Protein AF-A0A2K3KEL3-F1 (afdb_monomer_lite)

pLDDT: mean 74.75, std 19.37, range [37.16, 97.62]

Sequence (172 aa):
MDMAEQELPFRPVSPKSRKKKDKQKEKSAGQPYNTRFGNPYTRIALKNFCFSHKQDINFSSLKHAAHRFKEWNLMAFGNVDHNVNFAIAEVTNIQTLIDENGITDDLQRRDFEAQLLLSKALVQQDSFWREKARVKKFSFGDCNTAYFHRRAQIRSATKSIALLRHEGGVIT

Organism: Trifolium pratense (NCBI:txid57577)

Radius of gyration: 32.04 Å; chains: 1; bounding box: 101×36×77 Å

Structure (mmCIF, N/CA/C/O backbone):
data_AF-A0A2K3KEL3-F1
#
_entry.id   AF-A0A2K3KEL3-F1
#
loop_
_atom_site.group_PDB
_atom_site.id
_atom_site.type_symbol
_atom_site.label_atom_id
_atom_site.label_alt_id
_atom_site.label_comp_id
_atom_site.label_asym_id
_atom_site.label_entity_id
_atom_site.label_seq_id
_atom_site.pdbx_PDB_ins_code
_atom_site.Cartn_x
_atom_site.Cartn_y
_atom_site.Cartn_z
_atom_site.occupancy
_atom_site.B_iso_or_equiv
_atom_site.auth_seq_id
_atom_site.auth_comp_id
_atom_site.auth_asym_id
_atom_site.auth_atom_id
_atom_site.pdbx_PDB_model_num
ATOM 1 N N . MET A 1 1 ? -50.680 -0.460 -51.891 1.00 42.31 1 MET A N 1
ATOM 2 C CA . MET A 1 1 ? -49.602 -1.023 -52.728 1.00 42.31 1 MET A CA 1
ATOM 3 C C . MET A 1 1 ? -48.342 -0.268 -52.353 1.00 42.31 1 MET A C 1
ATOM 5 O O . MET A 1 1 ? -48.101 0.792 -52.907 1.00 42.31 1 MET A O 1
ATOM 9 N N . ASP A 1 2 ? -47.637 -0.752 -51.331 1.00 40.22 2 ASP A N 1
ATOM 10 C CA . ASP A 1 2 ? -46.375 -0.172 -50.862 1.00 40.22 2 ASP A CA 1
ATOM 11 C C . ASP A 1 2 ? -45.219 -0.842 -51.607 1.00 40.22 2 ASP A C 1
ATOM 13 O O . ASP A 1 2 ? -45.055 -2.060 -51.537 1.00 40.22 2 ASP A O 1
ATOM 17 N N . MET A 1 3 ? -44.441 -0.049 -52.339 1.00 46.09 3 MET A N 1
ATOM 18 C CA . MET A 1 3 ? -43.206 -0.484 -52.987 1.00 46.09 3 MET A CA 1
ATOM 19 C C . MET A 1 3 ? -42.050 -0.178 -52.032 1.00 46.09 3 MET A C 1
ATOM 21 O O . MET A 1 3 ? -41.531 0.933 -52.015 1.00 46.09 3 MET A O 1
ATOM 25 N N . ALA A 1 4 ? -41.678 -1.149 -51.198 1.00 49.75 4 ALA A N 1
ATOM 26 C CA . ALA A 1 4 ? -40.514 -1.035 -50.328 1.00 49.75 4 ALA A CA 1
ATOM 27 C C . ALA A 1 4 ? -39.222 -1.171 -51.154 1.00 49.75 4 ALA A C 1
ATOM 29 O O . ALA A 1 4 ? -38.855 -2.270 -51.573 1.00 49.75 4 ALA A O 1
ATOM 30 N N . GLU A 1 5 ? -38.525 -0.055 -51.372 1.00 51.59 5 GLU A N 1
ATOM 31 C CA . GLU A 1 5 ? -37.118 -0.045 -51.774 1.00 51.59 5 GLU A CA 1
ATOM 32 C C . GLU A 1 5 ? -36.281 -0.718 -50.675 1.00 51.59 5 GLU A C 1
ATOM 34 O O . GLU A 1 5 ? -36.126 -0.204 -49.567 1.00 51.59 5 GLU A O 1
ATOM 39 N N . GLN A 1 6 ? -35.754 -1.907 -50.966 1.00 51.81 6 GLN A N 1
ATOM 40 C CA . GLN A 1 6 ? -34.741 -2.548 -50.133 1.00 51.81 6 GLN A CA 1
ATOM 41 C C . GLN A 1 6 ? -33.361 -2.013 -50.529 1.00 51.81 6 GLN A C 1
ATOM 43 O O . GLN A 1 6 ? -32.731 -2.508 -51.463 1.00 51.81 6 GLN A O 1
ATOM 48 N N . GLU A 1 7 ? -32.880 -1.014 -49.793 1.00 48.19 7 GLU A N 1
ATOM 49 C CA . GLU A 1 7 ? -31.473 -0.606 -49.789 1.00 48.19 7 GLU A CA 1
ATOM 50 C C . GLU A 1 7 ? -30.594 -1.785 -49.326 1.00 48.19 7 GLU A C 1
ATOM 52 O O . GLU A 1 7 ? -30.687 -2.256 -48.187 1.00 48.19 7 GLU A O 1
ATOM 57 N N . LEU A 1 8 ? -29.731 -2.296 -50.211 1.00 62.66 8 LEU A N 1
ATOM 58 C CA . LEU A 1 8 ? -28.744 -3.314 -49.847 1.00 62.66 8 LEU A CA 1
ATOM 59 C C . LEU A 1 8 ? -27.642 -2.683 -48.977 1.00 62.66 8 LEU A C 1
ATOM 61 O O . LEU A 1 8 ? -27.095 -1.640 -49.338 1.00 62.66 8 LEU A O 1
ATOM 65 N N . PRO A 1 9 ? -27.237 -3.319 -47.861 1.00 56.88 9 PRO A N 1
ATOM 66 C CA . PRO A 1 9 ? -26.296 -2.711 -46.932 1.00 56.88 9 PRO A CA 1
ATOM 67 C C . PRO A 1 9 ? -24.916 -2.500 -47.563 1.00 56.88 9 PRO A C 1
ATOM 69 O O . PRO A 1 9 ? -24.337 -3.390 -48.199 1.00 56.88 9 PRO A O 1
ATOM 72 N N . PHE A 1 10 ? -24.364 -1.313 -47.315 1.00 48.84 10 PHE A N 1
ATOM 73 C CA . PHE A 1 10 ? -23.053 -0.878 -47.780 1.00 48.84 10 PHE A CA 1
ATOM 74 C C . PHE A 1 10 ? -21.958 -1.869 -47.358 1.00 48.84 10 PHE A C 1
ATOM 76 O O . PHE A 1 10 ? -21.716 -2.092 -46.169 1.00 48.84 10 PHE A O 1
ATOM 83 N N . ARG A 1 11 ? -21.237 -2.446 -48.329 1.00 56.38 11 ARG A N 1
ATOM 84 C CA . ARG A 1 11 ? -20.018 -3.216 -48.044 1.00 56.38 11 ARG A CA 1
ATOM 85 C C . ARG A 1 11 ? -18.811 -2.279 -48.080 1.00 56.38 11 ARG A C 1
ATOM 87 O O . ARG A 1 11 ? -18.502 -1.745 -49.145 1.00 56.38 11 ARG A O 1
ATOM 94 N N . PRO A 1 12 ? -18.071 -2.103 -46.972 1.00 51.47 12 PRO A N 1
ATOM 95 C CA . PRO A 1 12 ? -16.872 -1.281 -46.995 1.00 51.47 12 PRO A CA 1
ATOM 96 C C . PRO A 1 12 ? -15.792 -1.955 -47.852 1.00 51.47 12 PRO A C 1
ATOM 98 O O . PRO A 1 12 ? -15.296 -3.044 -47.543 1.00 51.47 12 PRO A O 1
ATOM 101 N N . VAL A 1 13 ? -15.398 -1.297 -48.944 1.00 56.06 13 VAL A N 1
ATOM 102 C CA . VAL A 1 13 ? -14.286 -1.741 -49.790 1.00 56.06 13 VAL A CA 1
ATOM 103 C C . VAL A 1 13 ? -12.973 -1.424 -49.077 1.00 56.06 13 VAL A C 1
ATOM 105 O O . VAL A 1 13 ? -12.456 -0.311 -49.105 1.00 56.06 13 VAL A O 1
ATOM 108 N N . SER A 1 14 ? -12.424 -2.434 -48.404 1.00 56.69 14 SER A N 1
ATOM 109 C CA . SER A 1 14 ? -11.097 -2.365 -47.789 1.00 56.69 14 SER A CA 1
ATOM 110 C C . SER A 1 14 ? -9.986 -2.439 -48.858 1.00 56.69 14 SER A C 1
ATOM 112 O O . SER A 1 14 ? -9.984 -3.388 -49.657 1.00 56.69 14 SER A O 1
ATOM 114 N N . PRO A 1 15 ? -9.012 -1.501 -48.873 1.00 53.16 15 PRO A N 1
ATOM 115 C CA . PRO A 1 15 ? -7.879 -1.519 -49.798 1.00 53.16 15 PRO A CA 1
ATOM 116 C C . PRO A 1 15 ? -7.054 -2.810 -49.683 1.00 53.16 15 PRO A C 1
ATOM 118 O O . PRO A 1 15 ? -6.868 -3.353 -48.591 1.00 53.16 15 PRO A O 1
ATOM 121 N N . LYS A 1 16 ? -6.481 -3.287 -50.799 1.00 48.47 16 LYS A N 1
ATOM 122 C CA . LYS A 1 16 ? -5.679 -4.533 -50.863 1.00 48.47 16 LYS A CA 1
ATOM 123 C C . LYS A 1 16 ? -4.538 -4.594 -49.823 1.00 48.47 16 LYS A C 1
ATOM 125 O O . LYS A 1 16 ? -4.159 -5.683 -49.395 1.00 48.47 16 LYS A O 1
ATOM 130 N N . SER A 1 17 ? -4.027 -3.444 -49.374 1.00 46.69 17 SER A N 1
ATOM 131 C CA . SER A 1 17 ? -3.009 -3.324 -48.320 1.00 46.69 17 SER A CA 1
ATOM 132 C C . SER A 1 17 ? -3.517 -3.697 -46.917 1.00 46.69 17 SER A C 1
ATOM 134 O O . SER A 1 17 ? -2.764 -4.298 -46.149 1.00 46.69 17 SER A O 1
ATOM 136 N N . ARG A 1 18 ? -4.791 -3.426 -46.588 1.00 53.12 18 ARG A N 1
ATOM 137 C CA . ARG A 1 18 ? -5.417 -3.834 -45.315 1.00 53.12 18 ARG A CA 1
ATOM 138 C C . ARG A 1 18 ? -5.640 -5.346 -45.266 1.00 53.12 18 ARG A C 1
ATOM 140 O O . ARG A 1 18 ? -5.194 -5.985 -44.319 1.00 53.12 18 ARG A O 1
ATOM 147 N N . LYS A 1 19 ? -6.142 -5.946 -46.355 1.00 51.47 19 LYS A N 1
ATOM 148 C CA . LYS A 1 19 ? -6.359 -7.408 -46.454 1.00 51.47 19 LYS A CA 1
ATOM 149 C C . LYS A 1 19 ? -5.086 -8.236 -46.225 1.00 51.47 19 LYS A C 1
ATOM 151 O O . LYS A 1 19 ? -5.160 -9.343 -45.699 1.00 51.47 19 LYS A O 1
ATOM 156 N N . LYS A 1 20 ? -3.909 -7.715 -46.602 1.00 52.09 20 LYS A N 1
ATOM 157 C CA . LYS A 1 20 ? -2.612 -8.381 -46.369 1.00 52.09 20 LYS A CA 1
ATOM 158 C C . LYS A 1 20 ? -2.192 -8.323 -44.894 1.00 52.09 20 LYS A C 1
ATOM 160 O O . LYS A 1 20 ? -1.645 -9.296 -44.383 1.00 52.09 20 LYS A O 1
ATOM 165 N N . LYS A 1 21 ? -2.489 -7.209 -44.215 1.00 48.28 21 LYS A N 1
ATOM 166 C CA . LYS A 1 21 ? -2.220 -6.996 -42.784 1.00 48.28 21 LYS A CA 1
ATOM 167 C C . LYS A 1 21 ? -3.131 -7.867 -41.914 1.00 48.28 21 LYS A C 1
ATOM 169 O O . LYS A 1 21 ? -2.647 -8.485 -40.971 1.00 48.28 21 LYS A O 1
ATOM 174 N N . ASP A 1 22 ? -4.399 -7.994 -42.297 1.00 50.66 22 ASP A N 1
ATOM 175 C CA . ASP A 1 22 ? -5.389 -8.802 -41.578 1.00 50.66 22 ASP A CA 1
ATOM 176 C C . ASP A 1 22 ? -5.100 -10.310 -41.722 1.00 50.66 22 ASP A C 1
ATOM 178 O O . ASP A 1 22 ? -5.019 -11.013 -40.715 1.00 50.66 22 ASP A O 1
ATOM 182 N N . LYS A 1 23 ? -4.731 -10.784 -42.928 1.00 52.09 23 LYS A N 1
ATOM 183 C CA . LYS A 1 23 ? -4.242 -12.167 -43.146 1.00 52.09 23 LYS A CA 1
ATOM 184 C C . LYS A 1 23 ? -2.966 -12.506 -42.367 1.00 52.09 23 LYS A C 1
ATOM 186 O O . LYS A 1 23 ? -2.716 -13.671 -42.064 1.00 52.09 23 LYS A O 1
ATOM 191 N N . GLN A 1 24 ? -2.117 -11.519 -42.083 1.00 50.47 24 GLN A N 1
ATOM 192 C CA . GLN A 1 24 ? -0.892 -11.717 -41.302 1.00 50.47 24 GLN A CA 1
ATOM 193 C C . GLN A 1 24 ? -1.173 -11.720 -39.791 1.00 50.47 24 GLN A C 1
ATOM 195 O O . GLN A 1 24 ? -0.455 -12.383 -39.043 1.00 50.47 24 GLN A O 1
ATOM 200 N N . LYS A 1 25 ? -2.237 -11.027 -39.361 1.00 47.72 25 LYS A N 1
ATOM 201 C CA . LYS A 1 25 ? -2.706 -10.966 -37.973 1.00 47.72 25 LYS A CA 1
ATOM 202 C C . LYS A 1 25 ? -3.389 -12.275 -37.559 1.00 47.72 25 LYS A C 1
ATOM 204 O O . LYS A 1 25 ? -3.031 -12.823 -36.518 1.00 47.72 25 LYS A O 1
ATOM 209 N N . GLU A 1 26 ? -4.244 -12.840 -38.416 1.00 51.00 26 GLU A N 1
ATOM 210 C CA . GLU A 1 26 ? -4.907 -14.140 -38.192 1.00 51.00 26 GLU A CA 1
ATOM 211 C C . GLU A 1 26 ? -3.909 -15.305 -38.086 1.00 51.00 26 GLU A C 1
ATOM 213 O O . GLU A 1 26 ? -4.005 -16.121 -37.175 1.00 51.00 26 GLU A O 1
ATOM 218 N N . LYS A 1 27 ? -2.862 -15.331 -38.925 1.00 49.06 27 LYS A N 1
ATOM 219 C CA . LYS A 1 27 ? -1.790 -16.349 -38.851 1.00 49.06 27 LYS A CA 1
ATOM 220 C C . LYS A 1 27 ? -0.919 -16.260 -37.591 1.00 49.06 27 LYS A C 1
ATOM 222 O O . LYS A 1 27 ? -0.141 -17.169 -37.321 1.00 49.06 27 LYS A O 1
ATOM 227 N N . SER A 1 28 ? -1.003 -15.161 -36.842 1.00 45.28 28 SER A N 1
ATOM 228 C CA . SER A 1 28 ? -0.193 -14.913 -35.643 1.00 45.28 28 SER A CA 1
ATOM 229 C C . SER A 1 28 ? -0.954 -15.031 -34.325 1.00 45.28 28 SER A C 1
ATOM 231 O O . SER A 1 28 ? -0.324 -14.977 -33.274 1.00 45.28 28 SER A O 1
ATOM 233 N N . ALA A 1 29 ? -2.277 -15.213 -34.370 1.00 44.44 29 ALA A N 1
ATOM 234 C CA . ALA A 1 29 ? -3.134 -15.218 -33.186 1.00 44.44 29 ALA A CA 1
ATOM 235 C C . ALA A 1 29 ? -2.995 -16.485 -32.313 1.00 44.44 29 ALA A C 1
ATOM 237 O O . ALA A 1 29 ? -3.434 -16.475 -31.170 1.00 44.44 29 ALA A O 1
ATOM 238 N N . GLY A 1 30 ? -2.361 -17.549 -32.824 1.00 48.72 30 GLY A N 1
ATOM 239 C CA . GLY A 1 30 ? -2.195 -18.829 -32.120 1.00 48.72 30 GLY A CA 1
ATOM 240 C C . GLY A 1 30 ? -0.750 -19.256 -31.847 1.00 48.72 30 GLY A C 1
ATOM 241 O O . GLY A 1 30 ? -0.532 -20.385 -31.423 1.00 48.72 30 GLY A O 1
ATOM 242 N N . GLN A 1 31 ? 0.252 -18.407 -32.109 1.00 42.69 31 GLN A N 1
ATOM 243 C CA . GLN A 1 31 ? 1.653 -18.760 -31.850 1.00 42.69 31 GLN A CA 1
ATOM 244 C C . GLN A 1 31 ? 2.168 -18.092 -30.568 1.00 42.69 31 GLN A C 1
ATOM 246 O O . GLN A 1 31 ? 2.016 -16.875 -30.424 1.00 42.69 31 GLN A O 1
ATOM 251 N N . PRO A 1 32 ? 2.807 -18.844 -29.648 1.00 38.00 32 PRO A N 1
ATOM 252 C CA . PRO A 1 32 ? 3.409 -18.266 -28.456 1.00 38.00 32 PRO A CA 1
ATOM 253 C C . PRO A 1 32 ? 4.446 -17.216 -28.864 1.00 38.00 32 PRO A C 1
ATOM 255 O O . PRO A 1 32 ? 5.263 -17.424 -29.760 1.00 38.00 32 PRO A O 1
ATOM 258 N N . TYR A 1 33 ? 4.435 -16.075 -28.178 1.00 41.75 33 TYR A N 1
ATOM 259 C CA . TYR A 1 33 ? 5.251 -14.891 -28.479 1.00 41.75 33 TYR A CA 1
ATOM 260 C C . TYR A 1 33 ? 6.780 -15.122 -28.428 1.00 41.75 33 TYR A C 1
ATOM 262 O O . TYR A 1 33 ? 7.551 -14.190 -28.661 1.00 41.75 33 TYR A O 1
ATOM 270 N N . ASN A 1 34 ? 7.242 -16.346 -28.139 1.00 45.12 34 ASN A N 1
ATOM 271 C CA . ASN A 1 34 ? 8.655 -16.690 -28.004 1.00 45.12 34 ASN A CA 1
ATOM 272 C C . ASN A 1 34 ? 9.358 -17.036 -29.331 1.00 45.12 34 ASN A C 1
ATOM 274 O O . ASN A 1 34 ? 10.586 -17.058 -29.361 1.00 45.12 34 ASN A O 1
ATOM 278 N N . THR A 1 35 ? 8.625 -17.300 -30.420 1.00 43.31 35 THR A N 1
ATOM 279 C CA . THR A 1 35 ? 9.216 -17.916 -31.629 1.00 43.31 35 THR A CA 1
ATOM 280 C C . THR A 1 35 ? 9.744 -16.896 -32.647 1.00 43.31 35 THR A C 1
ATOM 282 O O . THR A 1 35 ? 10.204 -17.264 -33.722 1.00 43.31 35 THR A O 1
ATOM 285 N N . ARG A 1 36 ? 9.711 -15.593 -32.328 1.00 42.09 36 ARG A N 1
ATOM 286 C CA . ARG A 1 36 ? 10.154 -14.508 -33.231 1.00 42.09 36 ARG A CA 1
ATOM 287 C C . ARG A 1 36 ? 11.463 -13.828 -32.828 1.00 42.09 36 ARG A C 1
ATOM 289 O O . ARG A 1 36 ? 11.699 -12.693 -33.235 1.00 42.09 36 ARG A O 1
ATOM 296 N N . PHE A 1 37 ? 12.317 -14.483 -32.045 1.00 37.16 37 PHE A N 1
ATOM 297 C CA . PHE A 1 37 ? 13.562 -13.865 -31.587 1.00 37.16 37 PHE A CA 1
ATOM 298 C C . PHE A 1 37 ? 14.804 -14.705 -31.864 1.00 37.16 37 PHE A C 1
ATOM 300 O O . PHE A 1 37 ? 15.010 -15.729 -31.223 1.00 37.16 37 PHE A O 1
ATOM 307 N N . GLY A 1 38 ? 15.663 -14.152 -32.730 1.00 46.22 38 GLY A N 1
ATOM 308 C CA . GLY A 1 38 ? 17.113 -14.350 -32.735 1.00 46.22 38 GLY A CA 1
ATOM 309 C C . GLY A 1 38 ? 17.595 -15.706 -33.240 1.00 46.22 38 GLY A C 1
ATOM 310 O O . GLY A 1 38 ? 17.125 -16.757 -32.822 1.00 46.22 38 GLY A O 1
ATOM 311 N N . ASN A 1 39 ? 18.608 -15.683 -34.107 1.00 50.66 39 ASN A N 1
ATOM 312 C CA . ASN A 1 39 ? 19.373 -16.884 -34.421 1.00 50.66 39 ASN A CA 1
ATOM 313 C C . ASN A 1 39 ? 19.892 -17.499 -33.092 1.00 50.66 39 ASN A C 1
ATOM 315 O O . ASN A 1 39 ? 20.487 -16.750 -32.304 1.00 50.66 39 ASN A O 1
ATOM 319 N N . PRO A 1 40 ? 19.687 -18.804 -32.815 1.00 55.12 40 PRO A N 1
ATOM 320 C CA . PRO A 1 40 ? 20.108 -19.475 -31.578 1.00 55.12 40 PRO A CA 1
ATOM 321 C C . PRO A 1 40 ? 21.544 -19.156 -31.132 1.00 55.12 40 PRO A C 1
ATOM 323 O O . PRO A 1 40 ? 21.787 -19.022 -29.932 1.00 55.12 40 PRO A O 1
ATOM 326 N N . TYR A 1 41 ? 22.467 -18.915 -32.069 1.00 48.91 41 TYR A N 1
ATOM 327 C CA . TYR A 1 41 ? 23.853 -18.535 -31.772 1.00 48.91 41 TYR A CA 1
ATOM 328 C C . TYR A 1 41 ? 23.986 -17.206 -31.004 1.00 48.91 41 TYR A C 1
ATOM 330 O O . TYR A 1 41 ? 24.809 -17.087 -30.097 1.00 48.91 41 TYR A O 1
ATOM 338 N N . THR A 1 42 ? 23.126 -16.220 -31.276 1.00 52.41 42 THR A N 1
ATOM 339 C CA . THR A 1 42 ? 23.157 -14.915 -30.579 1.00 52.41 42 THR A CA 1
ATOM 340 C C . THR A 1 42 ? 22.654 -15.002 -29.135 1.00 52.41 42 THR A C 1
ATOM 342 O O . THR A 1 42 ? 23.117 -14.272 -28.259 1.00 52.41 42 THR A O 1
ATOM 345 N N . ARG A 1 43 ? 21.749 -15.950 -28.858 1.00 47.88 43 ARG A N 1
ATOM 346 C CA . ARG A 1 43 ? 21.214 -16.220 -27.515 1.00 47.88 43 ARG A CA 1
ATOM 347 C C . ARG A 1 43 ? 22.231 -16.925 -26.612 1.00 47.88 43 ARG A C 1
ATOM 349 O O . ARG A 1 43 ? 22.169 -16.775 -25.394 1.00 47.88 43 ARG A O 1
ATOM 356 N N . ILE A 1 44 ? 23.151 -17.684 -27.206 1.00 51.53 44 ILE A N 1
ATOM 357 C CA . ILE A 1 44 ? 24.238 -18.386 -26.513 1.00 51.53 44 ILE A CA 1
ATOM 358 C C . ILE A 1 44 ? 25.384 -17.414 -26.200 1.00 51.53 44 ILE A C 1
ATOM 360 O O . ILE A 1 44 ? 25.874 -17.395 -25.076 1.00 51.53 44 ILE A O 1
ATOM 364 N N . ALA A 1 45 ? 25.740 -16.530 -27.137 1.00 47.91 45 ALA A N 1
ATOM 365 C CA . ALA A 1 45 ? 26.828 -15.567 -26.952 1.00 47.91 45 ALA A CA 1
ATOM 366 C C . ALA A 1 45 ? 26.599 -14.592 -25.776 1.00 47.91 45 ALA A C 1
ATOM 368 O O . ALA A 1 45 ? 27.503 -14.377 -24.971 1.00 47.91 45 ALA A O 1
ATOM 369 N N . LEU A 1 46 ? 25.378 -14.058 -25.617 1.00 48.00 46 LEU A N 1
ATOM 370 C CA . LEU A 1 46 ? 25.042 -13.177 -24.485 1.00 48.00 46 LEU A CA 1
ATOM 371 C C . LEU A 1 46 ? 25.021 -13.916 -23.140 1.00 48.00 46 LEU A C 1
ATOM 373 O O . LEU A 1 46 ? 25.403 -13.345 -22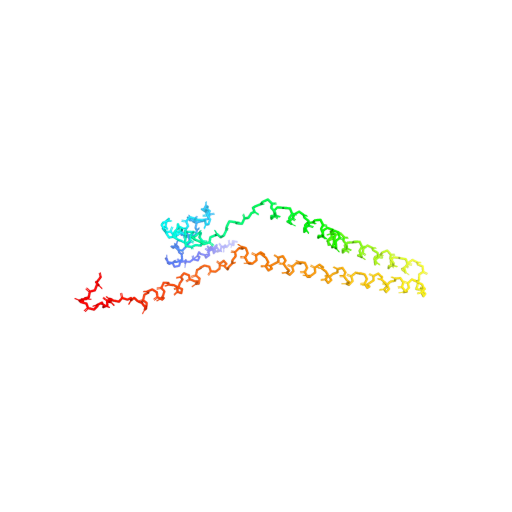.120 1.00 48.00 46 LEU A O 1
ATOM 377 N N . LYS A 1 47 ? 24.612 -15.192 -23.129 1.00 48.72 47 LYS A N 1
ATOM 378 C CA . LYS A 1 47 ? 24.704 -16.029 -21.926 1.00 48.72 47 LYS A CA 1
ATOM 379 C C . LYS A 1 47 ? 26.161 -16.281 -21.549 1.00 48.72 47 LYS A C 1
ATOM 381 O O . LYS A 1 47 ? 26.504 -16.147 -20.385 1.00 48.72 47 LYS A O 1
ATOM 386 N N . ASN A 1 48 ? 27.017 -16.581 -22.518 1.00 49.19 48 ASN A N 1
ATOM 387 C CA . ASN A 1 48 ? 28.409 -16.930 -22.250 1.00 49.19 48 ASN A CA 1
ATOM 388 C C . ASN A 1 48 ? 29.237 -15.718 -21.784 1.00 49.19 48 ASN A C 1
ATOM 390 O O . ASN A 1 48 ? 30.030 -15.853 -20.858 1.00 49.19 48 ASN A O 1
ATOM 394 N N . PHE A 1 49 ? 28.989 -14.518 -22.326 1.00 46.50 49 PHE A N 1
ATOM 395 C CA . PHE A 1 49 ? 29.697 -13.294 -21.921 1.00 46.50 49 PHE A CA 1
ATOM 396 C C . PHE A 1 49 ? 29.443 -12.899 -20.453 1.00 46.50 49 PHE A C 1
ATOM 398 O O . PHE A 1 49 ? 30.364 -12.492 -19.752 1.00 46.50 49 PHE A O 1
ATOM 405 N N . CYS A 1 50 ? 28.219 -13.081 -19.944 1.00 50.25 50 CYS A N 1
ATOM 406 C CA . CYS A 1 50 ? 27.898 -12.811 -18.535 1.00 50.25 50 CYS A CA 1
ATOM 407 C C . CYS A 1 50 ? 28.326 -13.926 -17.561 1.00 50.25 50 CYS A C 1
ATOM 409 O O . CYS A 1 50 ? 28.237 -13.730 -16.350 1.00 50.25 50 CYS A O 1
ATOM 411 N N . PHE A 1 51 ? 28.754 -15.095 -18.049 1.00 49.06 51 PHE A N 1
ATOM 412 C CA . PHE A 1 51 ? 29.120 -16.239 -17.202 1.0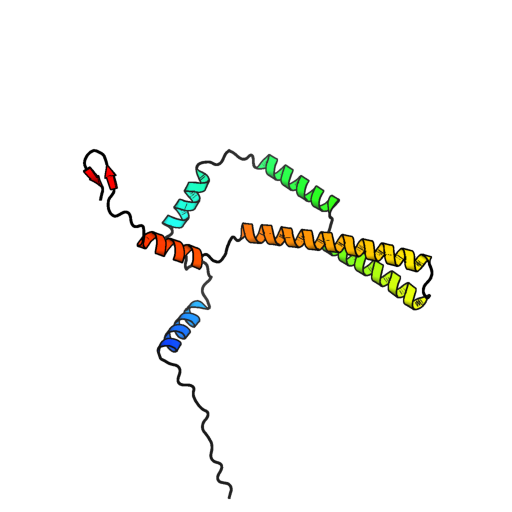0 49.06 51 PHE A CA 1
ATOM 413 C C . PHE A 1 51 ? 30.633 -16.425 -17.011 1.00 49.06 51 PHE A C 1
ATOM 415 O O . PHE A 1 51 ? 31.019 -17.103 -16.064 1.00 49.06 51 PHE A O 1
ATOM 422 N N . SER A 1 52 ? 31.492 -15.796 -17.823 1.00 50.06 52 SER A N 1
ATOM 423 C CA . SER A 1 52 ? 32.960 -15.931 -17.719 1.00 50.06 52 SER A CA 1
ATOM 424 C C . SER A 1 52 ? 33.596 -15.291 -16.474 1.00 50.06 52 SER A C 1
ATOM 426 O O . SER A 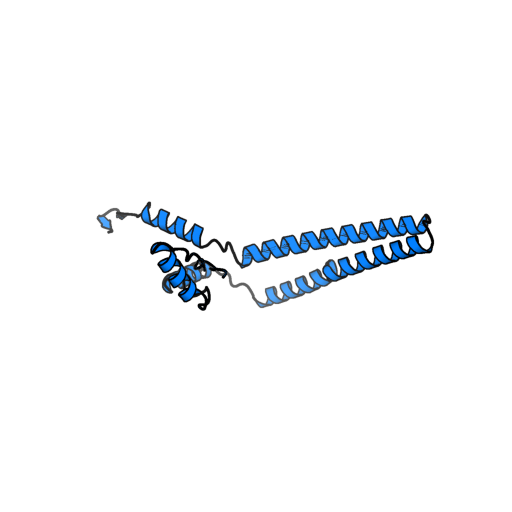1 52 ? 34.795 -15.444 -16.263 1.00 50.06 52 SER A O 1
ATOM 428 N N . HIS A 1 53 ? 32.826 -14.585 -15.641 1.00 53.22 53 HIS A N 1
ATOM 429 C CA . HIS A 1 53 ? 33.322 -13.961 -14.409 1.00 53.22 53 HIS A CA 1
ATOM 430 C C . HIS A 1 53 ? 32.333 -14.119 -13.244 1.00 53.22 53 HIS A C 1
ATOM 432 O O . HIS A 1 53 ? 32.023 -13.169 -12.527 1.00 53.22 53 HIS A O 1
ATOM 438 N N . LYS A 1 54 ? 31.782 -15.324 -13.056 1.00 56.25 54 LYS A N 1
ATOM 439 C CA . LYS A 1 54 ? 31.104 -15.644 -11.795 1.00 56.25 54 LYS A CA 1
ATOM 440 C C . LYS A 1 54 ? 32.154 -16.038 -10.767 1.00 56.25 54 LYS A C 1
ATOM 442 O O . LYS A 1 54 ? 32.746 -17.102 -10.875 1.00 56.25 54 LYS A O 1
ATOM 447 N N . GLN A 1 55 ? 32.353 -15.182 -9.768 1.00 60.03 55 GLN A N 1
ATOM 448 C CA . GLN A 1 55 ? 32.887 -15.626 -8.482 1.00 60.03 55 GLN A CA 1
ATOM 449 C C . GLN A 1 55 ? 32.026 -16.799 -7.990 1.00 60.03 55 GLN A C 1
ATOM 451 O O . GLN A 1 55 ? 30.810 -16.796 -8.217 1.00 60.03 55 GLN A O 1
ATOM 456 N N . ASP A 1 56 ? 32.637 -17.795 -7.350 1.00 58.72 56 ASP A N 1
ATOM 457 C CA . ASP A 1 56 ? 31.940 -18.943 -6.767 1.00 58.72 56 ASP A CA 1
ATOM 458 C C . ASP A 1 56 ? 31.047 -18.480 -5.614 1.00 58.72 56 ASP A C 1
ATOM 460 O O . ASP A 1 56 ? 31.405 -18.474 -4.437 1.00 58.72 56 ASP A O 1
ATOM 464 N N . ILE A 1 57 ? 29.856 -18.017 -5.971 1.00 62.91 57 ILE A N 1
ATOM 465 C CA . ILE A 1 57 ? 28.843 -17.589 -5.026 1.00 62.91 57 ILE A CA 1
ATOM 466 C C . ILE A 1 57 ? 28.383 -18.838 -4.266 1.00 62.91 57 ILE A C 1
ATOM 468 O O . ILE A 1 57 ? 27.723 -19.717 -4.824 1.00 62.91 57 ILE A O 1
ATOM 472 N N . ASN A 1 58 ? 28.722 -18.916 -2.980 1.00 68.12 58 ASN A N 1
ATOM 473 C CA . ASN A 1 58 ? 28.288 -19.998 -2.106 1.00 68.12 58 ASN A CA 1
ATOM 474 C C . ASN A 1 58 ? 26.748 -20.014 -2.001 1.00 68.12 58 ASN A C 1
ATOM 476 O O . ASN A 1 58 ? 26.125 -19.159 -1.373 1.00 68.12 58 ASN A O 1
ATOM 480 N N . PHE A 1 59 ? 26.116 -21.005 -2.629 1.00 69.69 59 PHE A N 1
ATOM 481 C CA . PHE A 1 59 ? 24.659 -21.115 -2.690 1.00 69.69 59 PHE A CA 1
ATOM 482 C C . PHE A 1 59 ? 24.001 -21.456 -1.343 1.00 69.69 59 PHE A C 1
ATOM 484 O O . PHE A 1 59 ? 22.810 -21.185 -1.184 1.00 69.69 59 PHE A O 1
ATOM 491 N N . SER A 1 60 ? 24.706 -22.065 -0.380 1.00 72.06 60 SER A N 1
ATOM 492 C CA . SER A 1 60 ? 24.107 -22.463 0.904 1.00 72.06 60 SER A CA 1
ATOM 493 C C . SER A 1 60 ? 23.983 -21.281 1.866 1.00 72.06 60 SER A C 1
ATOM 495 O O . SER A 1 60 ? 22.915 -21.088 2.453 1.00 72.06 60 SER A O 1
ATOM 497 N N . SER A 1 61 ? 25.009 -20.431 1.954 1.00 78.06 61 SER A N 1
ATOM 498 C CA . SER A 1 61 ? 24.969 -19.210 2.769 1.00 78.06 61 SER A CA 1
ATOM 499 C C . SER A 1 61 ? 23.921 -18.219 2.252 1.00 78.06 61 SER A C 1
ATOM 501 O O . SER A 1 61 ? 23.172 -17.642 3.042 1.00 78.06 61 SER A O 1
ATOM 503 N N . LEU A 1 62 ? 23.771 -18.101 0.928 1.00 80.44 62 LEU A N 1
ATOM 504 C CA . LEU A 1 62 ? 22.727 -17.278 0.314 1.00 80.44 62 LEU A CA 1
ATOM 505 C C . LEU A 1 62 ? 21.310 -17.768 0.615 1.00 80.44 62 LEU A C 1
ATOM 507 O O . LEU A 1 62 ? 20.422 -16.954 0.863 1.00 80.44 62 LEU A O 1
ATOM 511 N N . LYS A 1 63 ? 21.076 -19.086 0.606 1.00 84.56 63 LYS A N 1
ATOM 512 C CA . LYS A 1 63 ? 19.768 -19.654 0.974 1.00 84.56 63 LYS A CA 1
ATOM 513 C C . LYS A 1 63 ? 19.418 -19.333 2.424 1.00 84.56 63 LYS A C 1
ATOM 515 O O . LYS A 1 63 ? 18.276 -18.978 2.705 1.00 84.56 63 LYS A O 1
ATOM 520 N N . HIS A 1 64 ? 20.399 -19.422 3.320 1.00 86.50 64 HIS A N 1
ATOM 521 C CA . HIS A 1 64 ? 20.205 -19.109 4.732 1.00 86.50 64 HIS A CA 1
ATOM 522 C C . HIS A 1 64 ? 19.898 -17.620 4.941 1.00 86.50 64 HIS A C 1
ATOM 524 O O . HIS A 1 64 ? 18.934 -17.277 5.623 1.00 86.50 64 HIS A O 1
ATOM 530 N N . ALA A 1 65 ? 20.642 -16.733 4.274 1.00 86.12 65 ALA A N 1
ATOM 531 C CA . ALA A 1 65 ? 20.367 -15.299 4.287 1.00 86.12 65 ALA A CA 1
ATOM 532 C C . ALA A 1 65 ? 18.966 -14.984 3.734 1.00 86.12 65 ALA A C 1
ATOM 534 O O . ALA A 1 65 ? 18.201 -14.257 4.360 1.00 86.12 65 ALA A O 1
ATOM 535 N N . ALA A 1 66 ? 18.581 -15.587 2.605 1.00 87.50 66 ALA A N 1
ATOM 536 C CA . ALA A 1 66 ? 17.254 -15.407 2.021 1.00 87.50 66 ALA A CA 1
ATOM 537 C C . ALA A 1 66 ? 16.126 -15.865 2.961 1.00 87.50 66 ALA A C 1
ATOM 539 O O . ALA A 1 66 ? 15.078 -15.225 3.013 1.00 87.50 66 ALA A O 1
ATOM 540 N N . HIS A 1 67 ? 16.333 -16.950 3.712 1.00 89.81 67 HIS A N 1
ATOM 541 C CA . HIS A 1 67 ? 15.383 -17.401 4.729 1.00 89.81 67 HIS A CA 1
ATOM 542 C C . HIS A 1 67 ? 15.232 -16.374 5.853 1.00 89.81 67 HIS A C 1
ATOM 544 O O . HIS A 1 67 ? 14.120 -15.939 6.138 1.00 89.81 67 HIS A O 1
ATOM 550 N N . ARG A 1 68 ? 16.352 -15.915 6.423 1.00 88.75 68 ARG A N 1
ATOM 551 C CA . ARG A 1 68 ? 16.361 -14.889 7.476 1.00 88.75 68 ARG A CA 1
ATOM 552 C C . ARG A 1 68 ? 15.697 -13.592 7.023 1.00 88.75 68 ARG A C 1
ATOM 554 O O . ARG A 1 68 ? 14.945 -12.994 7.783 1.00 88.75 68 ARG A O 1
ATOM 561 N N . PHE A 1 69 ? 15.908 -13.184 5.772 1.00 86.00 69 PHE A N 1
ATOM 562 C CA . PHE A 1 69 ? 15.233 -12.014 5.211 1.00 86.00 69 PHE A CA 1
ATOM 563 C C . PHE A 1 69 ? 13.722 -12.207 5.069 1.00 86.00 69 PHE A C 1
ATOM 565 O O . PHE A 1 69 ? 12.979 -11.251 5.274 1.00 86.00 69 PHE A O 1
ATOM 572 N N . LYS A 1 70 ? 13.249 -13.416 4.744 1.00 86.81 70 LYS A N 1
ATOM 573 C CA . LYS A 1 70 ? 11.807 -13.709 4.708 1.00 86.81 70 LYS A CA 1
ATOM 574 C C . LYS A 1 70 ? 11.185 -13.663 6.097 1.00 86.81 70 LYS A C 1
ATOM 576 O O . LYS A 1 70 ? 10.127 -13.065 6.250 1.00 86.81 70 LYS A O 1
ATOM 581 N N . GLU A 1 71 ? 11.846 -14.253 7.090 1.00 88.81 71 GLU A N 1
ATOM 582 C CA . GLU A 1 71 ? 11.400 -14.186 8.486 1.00 88.81 71 GLU A CA 1
ATOM 583 C C . GLU A 1 71 ? 11.350 -12.741 8.973 1.00 88.81 71 GLU A C 1
ATOM 585 O O . GLU A 1 71 ? 10.330 -12.303 9.492 1.00 88.81 71 GLU A O 1
ATOM 590 N N . TRP A 1 72 ? 12.414 -11.971 8.737 1.00 90.25 72 TRP A N 1
ATOM 591 C CA . TRP A 1 72 ? 12.448 -10.558 9.098 1.00 90.25 72 TRP A CA 1
ATOM 592 C C . TRP A 1 72 ? 11.352 -9.756 8.390 1.00 90.25 72 TRP A C 1
ATOM 594 O O . TRP A 1 72 ? 10.703 -8.938 9.026 1.00 90.25 72 TRP A O 1
ATOM 604 N N . ASN A 1 73 ? 11.094 -10.012 7.103 1.00 86.88 73 ASN A N 1
ATOM 605 C CA . ASN A 1 73 ? 10.023 -9.341 6.364 1.00 86.88 73 ASN A CA 1
ATOM 606 C C . ASN A 1 73 ? 8.648 -9.620 6.991 1.00 86.88 73 ASN A C 1
ATOM 608 O O . ASN A 1 73 ? 7.881 -8.687 7.224 1.00 86.88 73 ASN A O 1
ATOM 612 N N . LEU A 1 74 ? 8.382 -10.883 7.336 1.00 84.31 74 LEU A N 1
ATOM 613 C CA . LEU A 1 74 ? 7.147 -11.274 8.009 1.00 84.31 74 LEU A CA 1
ATOM 614 C C . LEU A 1 74 ? 7.028 -10.638 9.401 1.00 84.31 74 LEU A C 1
ATOM 616 O O . LEU A 1 74 ? 5.950 -10.191 9.765 1.00 84.31 74 LEU A O 1
ATOM 620 N N . MET A 1 75 ? 8.117 -10.561 10.165 1.00 84.69 75 MET A N 1
ATOM 621 C CA . MET A 1 75 ? 8.102 -9.975 11.511 1.00 84.69 75 MET A CA 1
ATOM 622 C C . MET A 1 75 ? 7.997 -8.445 11.495 1.00 84.69 75 MET A C 1
ATOM 624 O O . MET A 1 75 ? 7.350 -7.866 12.359 1.00 84.69 75 MET A O 1
ATOM 628 N N . ALA A 1 76 ? 8.636 -7.782 10.529 1.00 80.69 76 ALA A N 1
ATOM 629 C CA . ALA A 1 76 ? 8.694 -6.324 10.459 1.00 80.69 76 ALA A CA 1
ATOM 630 C C . ALA A 1 76 ? 7.459 -5.708 9.788 1.00 80.69 76 ALA A C 1
ATOM 632 O O . ALA A 1 76 ? 6.984 -4.663 10.225 1.00 80.69 76 ALA A O 1
ATOM 633 N N . PHE A 1 77 ? 6.951 -6.331 8.720 1.00 77.19 77 PHE A N 1
ATOM 634 C CA . PHE A 1 77 ? 5.840 -5.793 7.926 1.00 77.19 77 PHE A CA 1
ATOM 635 C C . PHE A 1 77 ? 4.578 -6.650 8.003 1.00 77.19 77 PHE A C 1
ATOM 637 O O . PHE A 1 77 ? 3.479 -6.138 7.790 1.00 77.19 77 PHE A O 1
ATOM 644 N N . GLY A 1 78 ? 4.710 -7.942 8.311 1.00 85.00 78 GLY A N 1
ATOM 645 C CA . GLY A 1 78 ? 3.582 -8.864 8.324 1.00 85.00 78 GLY A CA 1
ATOM 646 C C . GLY A 1 78 ? 2.905 -8.976 6.962 1.00 85.00 78 GLY A C 1
ATOM 647 O O . GLY A 1 78 ? 3.520 -8.829 5.902 1.00 85.00 78 GLY A O 1
ATOM 648 N N . ASN A 1 79 ? 1.604 -9.252 6.994 1.00 88.56 79 ASN A N 1
ATOM 649 C CA . ASN A 1 79 ? 0.773 -9.199 5.804 1.00 88.56 79 ASN A CA 1
ATOM 650 C C . ASN A 1 79 ? 0.236 -7.772 5.632 1.00 88.56 79 ASN A C 1
ATOM 652 O O . ASN A 1 79 ? -0.708 -7.369 6.305 1.00 88.56 79 ASN A O 1
ATOM 656 N N . VAL A 1 80 ? 0.839 -7.028 4.705 1.00 90.19 80 VAL A N 1
ATOM 657 C CA . VAL A 1 80 ? 0.495 -5.626 4.431 1.00 90.19 80 VAL A CA 1
ATOM 658 C C . VAL A 1 80 ? -0.988 -5.453 4.088 1.00 90.19 80 VAL A C 1
ATOM 660 O O . VAL A 1 80 ? -1.627 -4.544 4.608 1.00 90.19 80 VAL A O 1
ATOM 663 N N . ASP A 1 81 ? -1.561 -6.345 3.274 1.00 91.00 81 ASP A N 1
ATOM 664 C CA . ASP A 1 81 ? -2.978 -6.266 2.899 1.00 91.00 81 ASP A CA 1
ATOM 665 C C . ASP A 1 81 ? -3.891 -6.550 4.102 1.00 91.00 81 ASP A C 1
ATOM 667 O O . ASP A 1 81 ? -4.920 -5.899 4.276 1.00 91.00 81 ASP A O 1
ATOM 671 N N . HIS A 1 82 ? -3.495 -7.480 4.978 1.00 93.12 82 HIS A N 1
ATOM 672 C CA . HIS A 1 82 ? -4.211 -7.731 6.229 1.00 93.12 82 HIS A CA 1
ATOM 673 C C . HIS A 1 82 ? -4.168 -6.516 7.163 1.00 93.12 82 HIS A C 1
ATOM 675 O O . HIS A 1 82 ? -5.202 -6.155 7.714 1.00 93.12 82 HIS A O 1
ATOM 681 N N . ASN A 1 83 ? -3.015 -5.855 7.294 1.00 92.50 83 ASN A N 1
ATOM 682 C CA . ASN A 1 83 ? -2.871 -4.665 8.138 1.00 92.50 83 ASN A CA 1
ATOM 683 C C . ASN A 1 83 ? -3.761 -3.513 7.651 1.00 92.50 83 ASN A C 1
ATOM 685 O O . ASN A 1 83 ? -4.374 -2.828 8.467 1.00 92.50 83 ASN A O 1
ATOM 689 N N . VAL A 1 84 ? -3.867 -3.315 6.330 1.00 95.31 84 VAL A N 1
ATOM 690 C CA . VAL A 1 84 ? -4.788 -2.319 5.758 1.00 95.31 84 VAL A CA 1
ATOM 691 C C . VAL A 1 84 ? -6.237 -2.695 6.053 1.00 95.31 84 VAL A C 1
ATOM 693 O O . VAL A 1 84 ? -6.986 -1.859 6.546 1.00 95.31 84 VAL A O 1
ATOM 696 N N . ASN A 1 85 ? -6.631 -3.948 5.815 1.00 96.38 85 ASN A N 1
ATOM 697 C CA . ASN A 1 85 ? -8.001 -4.395 6.080 1.00 96.38 85 ASN A CA 1
ATOM 698 C C . ASN A 1 85 ? -8.374 -4.277 7.562 1.00 96.38 85 ASN A C 1
ATOM 700 O O . ASN A 1 85 ? -9.487 -3.870 7.878 1.00 96.38 85 ASN A O 1
ATOM 704 N N . PHE A 1 86 ? -7.443 -4.597 8.460 1.00 95.62 86 PHE A N 1
ATOM 705 C CA . PHE A 1 86 ? -7.619 -4.421 9.897 1.00 95.62 86 PHE A CA 1
ATOM 706 C C . PHE A 1 86 ? -7.827 -2.945 10.256 1.00 95.62 86 PHE A C 1
ATOM 708 O O . PHE A 1 86 ? -8.780 -2.615 10.953 1.00 95.62 86 PHE A O 1
ATOM 715 N N . ALA A 1 87 ? -6.991 -2.045 9.733 1.00 96.19 87 ALA A N 1
ATOM 716 C CA . ALA A 1 87 ? -7.126 -0.617 10.003 1.00 96.19 87 ALA A CA 1
ATOM 717 C C . ALA A 1 87 ? -8.425 -0.022 9.425 1.00 96.19 87 ALA A C 1
ATOM 719 O O . ALA A 1 87 ? -9.038 0.831 10.058 1.00 96.19 87 ALA A O 1
ATOM 720 N N . ILE A 1 88 ? -8.873 -0.493 8.253 1.00 97.31 88 ILE A N 1
ATOM 721 C CA . ILE A 1 88 ? -10.183 -0.128 7.690 1.00 97.31 88 ILE A CA 1
ATOM 722 C C . ILE A 1 88 ? -11.301 -0.602 8.619 1.00 97.31 88 ILE A C 1
ATOM 724 O O . ILE A 1 88 ? -12.188 0.185 8.932 1.00 97.31 88 ILE A O 1
ATOM 728 N N . ALA A 1 89 ? -11.243 -1.859 9.072 1.00 97.44 89 ALA A N 1
ATOM 729 C CA . ALA A 1 89 ? -12.244 -2.425 9.970 1.00 97.44 89 ALA A CA 1
ATOM 730 C C . ALA A 1 89 ? -12.352 -1.623 11.277 1.00 97.44 89 ALA A C 1
ATOM 732 O O . ALA A 1 89 ? -13.459 -1.333 11.728 1.00 97.44 89 ALA A O 1
ATOM 733 N N . GLU A 1 90 ? -11.218 -1.202 11.839 1.00 96.44 90 GLU A N 1
ATOM 734 C CA . GLU A 1 90 ? -11.179 -0.390 13.057 1.00 96.44 90 GLU A CA 1
ATOM 735 C C . GLU A 1 90 ? -11.828 0.986 12.859 1.00 96.44 90 GLU A C 1
ATOM 737 O O . GLU A 1 90 ? -12.688 1.380 13.645 1.00 96.44 90 GLU A O 1
ATOM 742 N N . VAL A 1 91 ? -11.493 1.685 11.766 1.00 96.94 91 VAL A N 1
ATOM 743 C CA . VAL A 1 91 ? -12.135 2.965 11.419 1.00 96.94 91 VAL A CA 1
ATOM 744 C C . VAL A 1 91 ? -13.639 2.778 11.223 1.00 96.94 91 VAL A C 1
ATOM 746 O O . VAL A 1 91 ? -14.426 3.554 11.756 1.00 96.94 91 VAL A O 1
ATOM 749 N N . THR A 1 92 ? -14.062 1.729 10.508 1.00 97.12 92 THR A N 1
ATOM 750 C CA . THR A 1 92 ? -15.494 1.468 10.310 1.00 97.12 92 THR A CA 1
ATOM 751 C C . THR A 1 92 ? -16.215 1.176 11.619 1.00 97.12 92 THR A C 1
ATOM 753 O O . THR A 1 92 ? -17.310 1.685 11.813 1.00 97.12 92 THR A O 1
ATOM 756 N N . ASN A 1 93 ? -15.597 0.423 12.531 1.00 96.56 93 ASN A N 1
ATOM 757 C CA . ASN A 1 93 ? -16.170 0.109 13.837 1.00 96.56 93 ASN A CA 1
ATOM 758 C C . ASN A 1 93 ? -16.360 1.380 14.682 1.00 96.56 93 ASN A C 1
ATOM 760 O O . ASN A 1 93 ? -17.419 1.610 15.264 1.00 96.56 93 ASN A O 1
ATOM 764 N N . ILE A 1 94 ? -15.355 2.255 14.710 1.00 95.19 94 ILE A N 1
ATOM 765 C CA . ILE A 1 94 ? -15.453 3.515 15.452 1.00 95.19 94 ILE A CA 1
ATOM 766 C C . ILE A 1 94 ? -16.496 4.442 14.824 1.00 95.19 94 ILE A C 1
ATOM 768 O O . ILE A 1 94 ? -17.290 5.029 15.556 1.00 95.19 94 ILE A O 1
ATOM 772 N N . GLN A 1 95 ? -16.562 4.521 13.494 1.00 95.12 95 GLN A N 1
ATOM 773 C CA . GLN A 1 95 ? -17.586 5.314 12.818 1.00 95.12 95 GLN A CA 1
ATOM 774 C C . GLN A 1 95 ? -18.995 4.794 13.126 1.00 95.12 95 GLN A C 1
ATOM 776 O O . GLN A 1 95 ? -19.873 5.593 13.433 1.00 95.12 95 GLN A O 1
ATOM 781 N N . THR A 1 96 ? -19.204 3.472 13.147 1.00 95.94 96 THR A N 1
ATOM 782 C CA . THR A 1 96 ? -20.504 2.901 13.536 1.00 95.94 96 THR A CA 1
ATOM 783 C C . THR A 1 96 ? -20.870 3.232 14.981 1.00 95.94 96 THR A C 1
ATOM 785 O O . THR A 1 96 ? -22.014 3.572 15.256 1.00 95.94 96 THR A O 1
ATOM 788 N N . LEU A 1 97 ? -19.899 3.228 15.902 1.00 94.44 97 LEU A N 1
ATOM 789 C CA . LEU A 1 97 ? -20.137 3.627 17.292 1.00 94.44 97 LEU A CA 1
ATOM 790 C C . LEU A 1 97 ? -20.488 5.115 17.420 1.00 94.44 97 LEU A C 1
ATOM 792 O O . LEU A 1 97 ? -21.298 5.478 18.269 1.00 94.44 97 LEU A O 1
ATOM 796 N N . ILE A 1 98 ? -19.890 5.976 16.592 1.00 94.38 98 ILE A N 1
ATOM 797 C CA . ILE A 1 98 ? -20.226 7.405 16.533 1.00 94.38 98 ILE A CA 1
ATOM 798 C C . ILE A 1 98 ? -21.643 7.602 15.984 1.00 94.38 98 ILE A C 1
ATOM 800 O O . ILE A 1 98 ? -22.386 8.428 16.515 1.00 94.38 98 ILE A O 1
ATOM 804 N N . ASP A 1 99 ? -22.026 6.839 14.961 1.00 94.38 99 ASP A N 1
ATOM 805 C CA . ASP A 1 99 ? -23.357 6.912 14.357 1.00 94.38 99 ASP A CA 1
ATOM 806 C C . ASP A 1 99 ? -24.453 6.445 15.338 1.00 94.38 99 ASP A C 1
ATOM 808 O O . ASP A 1 99 ? -25.543 7.017 15.364 1.00 94.38 99 ASP A O 1
ATOM 812 N N . GLU A 1 100 ? -24.162 5.440 16.175 1.00 94.06 100 GLU A N 1
ATOM 813 C CA . GLU A 1 100 ? -25.095 4.886 17.169 1.00 94.06 100 GLU A CA 1
ATOM 814 C C . GLU A 1 100 ? -25.177 5.714 18.463 1.00 94.06 100 GLU A C 1
ATOM 816 O O . GLU A 1 100 ? -26.272 5.989 18.958 1.00 94.06 100 GLU A O 1
ATOM 821 N N . ASN A 1 101 ? -24.031 6.124 19.018 1.00 90.12 101 ASN A N 1
ATOM 822 C CA . ASN A 1 101 ? -23.951 6.716 20.361 1.00 90.12 101 ASN A CA 1
ATOM 823 C C . ASN A 1 101 ? -23.734 8.238 20.346 1.00 90.12 101 ASN A C 1
ATOM 825 O O . ASN A 1 101 ? -23.741 8.873 21.404 1.00 90.12 101 ASN A O 1
ATOM 829 N N . GLY A 1 102 ? -23.543 8.829 19.166 1.00 89.19 102 GLY A N 1
ATOM 830 C CA . GLY A 1 102 ? -23.185 10.231 18.999 1.00 89.19 102 GLY A CA 1
ATOM 831 C C . GLY A 1 102 ? -21.704 10.517 19.271 1.00 89.19 102 GLY A C 1
ATOM 832 O O . GLY A 1 102 ? -20.926 9.679 19.732 1.00 89.19 102 GLY A O 1
ATOM 833 N N . ILE A 1 103 ? -21.295 11.751 18.977 1.00 90.25 103 ILE A N 1
ATOM 834 C CA . ILE A 1 103 ? -19.898 12.179 19.098 1.00 90.25 103 ILE A CA 1
ATOM 835 C C . ILE A 1 103 ? -19.574 12.458 20.571 1.00 90.25 103 ILE A C 1
ATOM 837 O O . ILE A 1 103 ? -20.112 13.382 21.177 1.00 90.25 103 ILE A O 1
ATOM 841 N N . THR A 1 104 ? -18.658 11.667 21.131 1.00 93.75 104 THR A N 1
ATOM 842 C CA . THR A 1 104 ? -18.061 11.869 22.462 1.00 93.75 104 THR A CA 1
ATOM 843 C C . THR A 1 104 ? -16.560 12.108 22.309 1.00 93.75 104 THR A C 1
ATOM 845 O O . THR A 1 104 ? -15.945 11.539 21.411 1.00 93.75 104 THR A O 1
ATOM 848 N N . ASP A 1 105 ? -15.949 12.889 23.203 1.00 92.94 105 ASP A N 1
ATOM 849 C CA . ASP A 1 105 ? -14.513 13.219 23.156 1.00 92.94 105 ASP A CA 1
ATOM 850 C C . ASP A 1 105 ? -13.605 11.968 23.108 1.00 92.94 105 ASP A C 1
ATOM 852 O O . ASP A 1 105 ? -12.655 11.903 22.328 1.00 92.94 105 ASP A O 1
ATOM 856 N N . ASP A 1 106 ? -13.954 10.903 23.847 1.00 93.94 106 ASP A N 1
ATOM 857 C CA . ASP A 1 106 ? -13.225 9.625 23.790 1.00 93.94 106 ASP A CA 1
ATOM 858 C C . ASP A 1 106 ? -13.337 8.932 22.422 1.00 93.94 106 ASP A C 1
ATOM 860 O O . ASP A 1 106 ? -12.342 8.425 21.906 1.00 93.94 106 ASP A O 1
ATOM 864 N N . LEU A 1 107 ? -14.526 8.938 21.809 1.00 93.12 107 LEU A N 1
ATOM 865 C CA . LEU A 1 107 ? -14.739 8.363 20.477 1.00 93.12 107 LEU A CA 1
ATOM 866 C C . LEU A 1 107 ? -14.010 9.169 19.403 1.00 93.12 107 LEU A C 1
ATOM 868 O O . LEU A 1 107 ? -13.401 8.580 18.518 1.00 93.12 107 LEU A O 1
ATOM 872 N N . GLN A 1 108 ? -14.002 10.498 19.515 1.00 93.81 108 GLN A N 1
ATOM 873 C CA . GLN A 1 108 ? -13.278 11.372 18.597 1.00 93.81 108 GLN A CA 1
ATOM 874 C C . GLN A 1 108 ? -11.760 11.150 18.682 1.00 93.81 108 GLN A C 1
ATOM 876 O O . GLN A 1 108 ? -11.074 11.107 17.660 1.00 93.81 108 GLN A O 1
ATOM 881 N N . ARG A 1 109 ? -11.224 10.945 19.892 1.00 95.31 109 ARG A N 1
ATOM 882 C CA . ARG A 1 109 ? -9.819 10.562 20.081 1.00 95.31 109 ARG A CA 1
ATOM 883 C C . ARG A 1 109 ? -9.509 9.207 19.440 1.00 95.31 109 ARG A C 1
ATOM 885 O O . ARG A 1 109 ? -8.505 9.089 18.740 1.00 95.31 109 ARG A O 1
ATOM 892 N N . ARG A 1 110 ? -10.363 8.200 19.650 1.00 95.25 110 ARG A N 1
ATOM 893 C CA . ARG A 1 110 ? -10.194 6.869 19.038 1.00 95.25 110 ARG A CA 1
ATOM 894 C C . ARG A 1 110 ? -10.280 6.919 17.516 1.00 95.25 110 ARG A C 1
ATOM 896 O O . ARG A 1 110 ? -9.468 6.281 16.857 1.00 95.25 110 ARG A O 1
ATOM 903 N N . ASP A 1 111 ? -11.211 7.693 16.965 1.00 95.44 111 ASP A N 1
ATOM 904 C CA . ASP A 1 111 ? -11.344 7.889 15.518 1.00 95.44 111 ASP A CA 1
ATOM 905 C C . ASP A 1 111 ? -10.057 8.475 14.931 1.00 95.44 111 ASP A C 1
ATOM 907 O O . ASP A 1 111 ? -9.485 7.922 13.991 1.00 95.44 111 ASP A O 1
ATOM 911 N N . PHE A 1 112 ? -9.511 9.518 15.561 1.00 96.44 112 PHE A N 1
ATOM 912 C CA . PHE A 1 112 ? -8.227 10.083 15.155 1.00 96.44 112 PHE A CA 1
ATOM 913 C C . PHE A 1 112 ? -7.088 9.048 15.191 1.00 96.44 112 PHE A C 1
ATOM 915 O O . PHE A 1 112 ? -6.296 8.955 14.247 1.00 96.44 112 PHE A O 1
ATOM 922 N N . GLU A 1 113 ? -7.000 8.244 16.255 1.00 97.06 113 GLU A N 1
ATOM 923 C CA . GLU A 1 113 ? -5.999 7.178 16.380 1.00 97.06 113 GLU A CA 1
ATOM 924 C C . GLU A 1 113 ? -6.153 6.108 15.280 1.00 97.06 113 GLU A C 1
ATOM 926 O O . GLU A 1 113 ? -5.157 5.697 14.673 1.00 97.06 113 GLU A O 1
ATOM 931 N N . ALA A 1 114 ? -7.384 5.701 14.965 1.00 96.81 114 ALA A N 1
ATOM 932 C CA . ALA A 1 114 ? -7.677 4.716 13.928 1.00 96.81 114 ALA A CA 1
ATOM 933 C C . ALA A 1 114 ? -7.394 5.247 12.516 1.00 96.81 114 ALA A C 1
ATOM 935 O O . ALA A 1 114 ? -6.776 4.554 11.702 1.00 96.81 114 ALA A O 1
ATOM 936 N N . GLN A 1 115 ? -7.744 6.502 12.229 1.00 97.50 115 GLN A N 1
ATOM 937 C CA . GLN A 1 115 ? -7.398 7.152 10.964 1.00 97.50 115 GLN A CA 1
ATOM 938 C C . GLN A 1 115 ? -5.881 7.296 10.796 1.00 97.50 115 GLN A C 1
ATOM 940 O O . GLN A 1 115 ? -5.343 7.067 9.706 1.00 97.50 115 GLN A O 1
ATOM 945 N N . LEU A 1 116 ? -5.160 7.614 11.875 1.00 97.56 116 LEU A N 1
ATOM 946 C CA . LEU A 1 116 ? -3.701 7.659 11.862 1.00 97.56 116 LEU A CA 1
ATOM 947 C C . LEU A 1 116 ? -3.097 6.275 11.582 1.00 97.56 116 LEU A C 1
ATOM 949 O O . LEU A 1 116 ? -2.135 6.168 10.814 1.00 97.56 116 LEU A O 1
ATOM 953 N N . LEU A 1 117 ? -3.649 5.219 12.184 1.00 96.44 117 LEU A N 1
ATOM 954 C CA . LEU A 1 117 ? -3.240 3.839 11.925 1.00 96.44 117 LEU A CA 1
ATOM 955 C C . LEU A 1 117 ? -3.469 3.456 10.457 1.00 96.44 117 LEU A C 1
ATOM 957 O O . LEU A 1 117 ? -2.554 2.941 9.811 1.00 96.44 117 LEU A O 1
ATOM 961 N N . LEU A 1 118 ? -4.648 3.767 9.912 1.00 97.00 118 LEU A N 1
ATOM 962 C CA . LEU A 1 118 ? -4.986 3.514 8.513 1.00 97.00 118 LEU A CA 1
ATOM 963 C C . LEU A 1 118 ? -4.039 4.250 7.561 1.00 97.00 118 LEU A C 1
ATOM 965 O O . LEU A 1 118 ? -3.506 3.645 6.631 1.00 97.00 118 LEU A O 1
ATOM 969 N N . SER A 1 119 ? -3.757 5.525 7.826 1.00 97.62 119 SER A N 1
ATOM 970 C CA . SER A 1 119 ? -2.810 6.317 7.036 1.00 97.62 119 SER A CA 1
ATOM 971 C C . SER A 1 119 ? -1.417 5.675 7.003 1.00 97.62 119 SER A C 1
ATOM 973 O O . SER A 1 119 ? -0.834 5.488 5.931 1.00 97.62 119 SER A O 1
ATOM 975 N N . LYS A 1 120 ? -0.905 5.232 8.160 1.00 95.44 120 LYS A N 1
ATOM 976 C CA . LYS A 1 120 ? 0.377 4.511 8.244 1.00 95.44 120 LYS A CA 1
ATOM 977 C C . LYS A 1 120 ? 0.358 3.210 7.438 1.00 95.44 120 LYS A C 1
ATOM 979 O O . LYS A 1 120 ? 1.308 2.949 6.696 1.00 95.44 120 LYS A O 1
ATOM 984 N N . ALA A 1 121 ? -0.709 2.418 7.549 1.00 95.38 121 ALA A N 1
ATOM 985 C CA . ALA A 1 121 ? -0.848 1.158 6.820 1.00 95.38 121 ALA A CA 1
ATOM 986 C C . ALA A 1 121 ? -0.889 1.377 5.294 1.00 95.38 121 ALA A C 1
ATOM 988 O O . ALA A 1 121 ? -0.217 0.664 4.545 1.00 95.38 121 ALA A O 1
ATOM 989 N N . LEU A 1 122 ? -1.594 2.411 4.823 1.00 96.19 122 LEU A N 1
ATOM 990 C CA . LEU A 1 122 ? -1.661 2.765 3.401 1.00 96.19 122 LEU A CA 1
ATOM 991 C C . LEU A 1 122 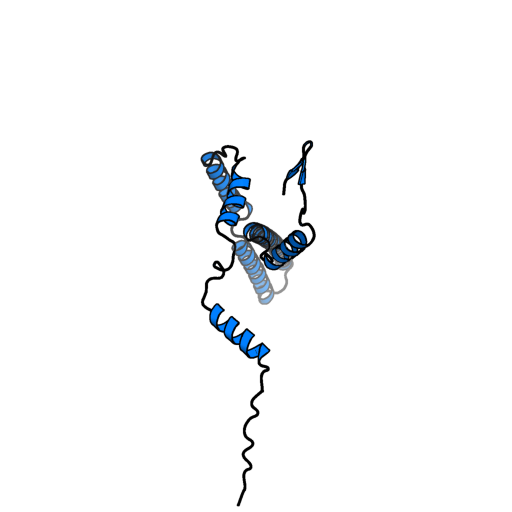? -0.307 3.225 2.845 1.00 96.19 122 LEU A C 1
ATOM 993 O O . LEU A 1 122 ? 0.085 2.803 1.758 1.00 96.19 122 LEU A O 1
ATOM 997 N N . VAL A 1 123 ? 0.450 4.036 3.592 1.00 96.31 123 VAL A N 1
ATOM 998 C CA . VAL A 1 123 ? 1.805 4.464 3.185 1.00 96.31 123 VAL A CA 1
ATOM 999 C C . VAL A 1 123 ? 2.747 3.266 3.040 1.00 96.31 123 VAL A C 1
ATOM 1001 O O . VAL A 1 123 ? 3.547 3.196 2.096 1.00 96.31 123 VAL A O 1
ATOM 1004 N N . GLN A 1 124 ? 2.646 2.296 3.951 1.00 93.12 124 GLN A N 1
ATOM 1005 C CA . GLN A 1 124 ? 3.396 1.045 3.857 1.00 93.12 124 GLN A CA 1
ATOM 1006 C C . GLN A 1 124 ? 2.979 0.232 2.624 1.00 93.12 124 GLN A C 1
ATOM 1008 O O . GLN A 1 124 ? 3.847 -0.258 1.898 1.00 93.12 124 GLN A O 1
ATOM 1013 N N . GLN A 1 125 ? 1.677 0.139 2.341 1.00 95.00 125 GLN A N 1
ATOM 1014 C CA . GLN A 1 125 ? 1.156 -0.557 1.165 1.00 95.00 125 GLN A CA 1
ATOM 1015 C C . GLN A 1 125 ? 1.602 0.093 -0.152 1.00 95.00 125 GLN A C 1
ATOM 1017 O O . GLN A 1 125 ? 2.042 -0.619 -1.058 1.00 95.00 125 GLN A O 1
ATOM 1022 N N . ASP A 1 126 ? 1.581 1.424 -0.258 1.00 95.50 126 ASP A N 1
ATOM 1023 C CA . ASP A 1 126 ? 2.089 2.125 -1.446 1.00 95.50 126 ASP A CA 1
ATOM 1024 C C . ASP A 1 126 ? 3.583 1.851 -1.654 1.00 95.50 126 ASP A C 1
ATOM 1026 O O . ASP A 1 126 ? 4.022 1.472 -2.744 1.00 95.50 126 ASP A O 1
ATOM 1030 N N . SER A 1 127 ? 4.371 1.958 -0.583 1.00 93.12 127 SER A N 1
ATOM 1031 C CA . SER A 1 127 ? 5.810 1.678 -0.620 1.00 93.12 127 SER A CA 1
ATOM 1032 C C . SER A 1 127 ? 6.095 0.240 -1.065 1.00 93.12 127 SER A C 1
ATOM 1034 O O . SER A 1 127 ? 6.968 0.006 -1.909 1.00 93.12 127 SER A O 1
ATOM 1036 N N . PHE A 1 128 ? 5.316 -0.720 -0.563 1.00 92.56 128 PHE A N 1
ATOM 1037 C CA . PHE A 1 128 ? 5.393 -2.125 -0.949 1.00 92.56 128 PHE A CA 1
ATOM 1038 C C . PHE A 1 128 ? 5.103 -2.333 -2.442 1.00 92.56 128 PHE A C 1
ATOM 1040 O O . PHE A 1 128 ? 5.887 -2.978 -3.147 1.00 92.56 128 PHE A O 1
ATOM 1047 N N . TRP A 1 129 ? 4.006 -1.773 -2.959 1.00 93.06 129 TRP A N 1
ATOM 1048 C CA . TRP A 1 129 ? 3.643 -1.929 -4.370 1.00 93.06 129 TRP A CA 1
ATOM 1049 C C . TRP A 1 129 ? 4.611 -1.221 -5.305 1.00 93.06 129 TRP A C 1
ATOM 1051 O O . TRP A 1 129 ? 4.948 -1.766 -6.361 1.00 93.06 129 TRP A O 1
ATOM 1061 N N . ARG A 1 130 ? 5.123 -0.059 -4.901 1.00 94.38 130 ARG A N 1
ATOM 1062 C CA . ARG A 1 130 ? 6.167 0.664 -5.624 1.00 94.38 130 ARG A CA 1
ATOM 1063 C C . ARG A 1 130 ? 7.425 -0.183 -5.766 1.00 94.38 130 ARG A C 1
ATOM 1065 O O . ARG A 1 130 ? 7.940 -0.327 -6.876 1.00 94.38 130 ARG A O 1
ATOM 1072 N N . GLU A 1 131 ? 7.889 -0.798 -4.681 1.00 92.25 131 GLU A N 1
ATOM 1073 C CA . GLU A 1 131 ? 9.053 -1.685 -4.717 1.00 92.25 131 GLU A CA 1
ATOM 1074 C C . GLU A 1 131 ? 8.798 -2.917 -5.589 1.00 92.25 131 GLU A C 1
ATOM 1076 O O . GLU A 1 131 ? 9.582 -3.239 -6.482 1.00 92.25 131 GLU A O 1
ATOM 1081 N N . LYS A 1 132 ? 7.642 -3.560 -5.420 1.00 90.06 132 LYS A N 1
ATOM 1082 C CA . LYS A 1 132 ? 7.252 -4.729 -6.214 1.00 90.06 132 LYS A CA 1
ATOM 1083 C C . LYS A 1 132 ? 7.176 -4.410 -7.708 1.00 90.06 132 LYS A C 1
ATOM 1085 O O . LYS A 1 132 ? 7.588 -5.227 -8.533 1.00 90.06 132 LYS A O 1
ATOM 1090 N N . ALA A 1 133 ? 6.690 -3.225 -8.070 1.00 89.06 133 ALA A N 1
ATOM 1091 C CA . ALA A 1 133 ? 6.677 -2.745 -9.447 1.00 89.06 133 ALA A CA 1
ATOM 1092 C C . ALA A 1 133 ? 8.097 -2.501 -9.981 1.00 89.06 133 ALA A C 1
ATOM 1094 O O . ALA A 1 133 ? 8.393 -2.917 -11.103 1.00 89.06 133 ALA A O 1
ATOM 1095 N N . ARG A 1 134 ? 8.994 -1.902 -9.182 1.00 89.81 134 ARG A N 1
ATOM 1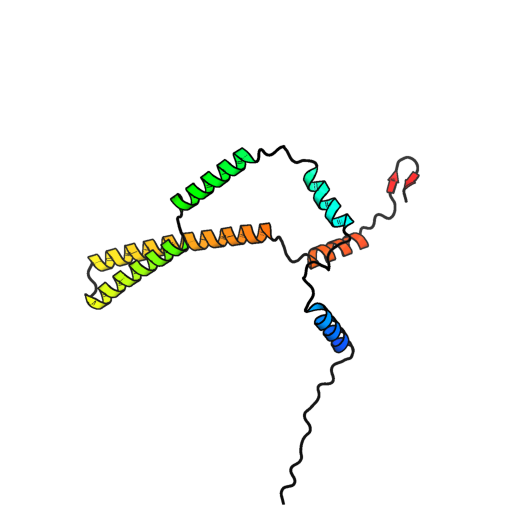096 C CA . ARG A 1 134 ? 10.415 -1.728 -9.541 1.00 89.81 134 ARG A CA 1
ATOM 1097 C C . ARG A 1 134 ? 11.096 -3.066 -9.809 1.00 89.81 134 ARG A C 1
ATOM 1099 O O . ARG A 1 134 ? 11.687 -3.239 -10.874 1.00 89.81 134 ARG A O 1
ATOM 1106 N N . VAL A 1 135 ? 10.951 -4.029 -8.900 1.00 88.31 135 VAL A N 1
ATOM 1107 C CA . VAL A 1 135 ? 11.530 -5.374 -9.040 1.00 88.31 135 VAL A CA 1
ATOM 1108 C C . VAL A 1 135 ? 10.966 -6.093 -10.261 1.00 88.31 135 VAL A C 1
ATOM 1110 O O . VAL A 1 135 ? 11.725 -6.695 -11.022 1.00 88.31 135 VAL A O 1
ATOM 1113 N N . LYS A 1 136 ? 9.651 -6.009 -10.502 1.00 83.94 136 LYS A N 1
ATOM 1114 C CA . LYS A 1 136 ? 9.034 -6.568 -11.715 1.00 83.94 136 LYS A CA 1
ATOM 1115 C C . LYS A 1 136 ? 9.605 -5.924 -12.974 1.00 83.94 136 LYS A C 1
ATOM 1117 O O . LYS A 1 136 ? 10.019 -6.643 -13.876 1.00 83.94 136 LYS A O 1
ATOM 1122 N N . LYS A 1 137 ? 9.681 -4.594 -13.028 1.00 82.56 137 LYS A N 1
ATOM 1123 C CA . LYS A 1 137 ? 10.258 -3.869 -14.169 1.00 82.56 137 LYS A CA 1
ATOM 1124 C C . LYS A 1 137 ? 11.712 -4.272 -14.416 1.00 82.56 137 LYS A C 1
ATOM 1126 O O . LYS A 1 137 ? 12.103 -4.455 -15.560 1.00 82.56 137 LYS A O 1
ATOM 1131 N N . PHE A 1 138 ? 12.497 -4.444 -13.357 1.00 80.38 138 PHE A N 1
ATOM 1132 C CA . PHE A 1 138 ? 13.871 -4.924 -13.465 1.00 80.38 138 PHE A CA 1
ATOM 1133 C C . PHE A 1 138 ? 13.939 -6.370 -13.982 1.00 80.38 138 PHE A C 1
ATOM 1135 O O . PHE A 1 138 ? 14.677 -6.654 -14.919 1.00 80.38 138 PHE A O 1
ATOM 1142 N N . SER A 1 139 ? 13.129 -7.271 -13.417 1.00 77.25 139 SER A N 1
ATOM 1143 C CA . SER A 1 139 ? 13.157 -8.710 -13.725 1.00 77.25 139 SER A CA 1
ATOM 1144 C C . SER A 1 139 ? 12.657 -9.033 -15.133 1.00 77.25 139 SER A C 1
ATOM 1146 O O . SER A 1 139 ? 13.226 -9.881 -15.813 1.00 77.25 139 SER A O 1
ATOM 1148 N N . PHE A 1 140 ? 11.589 -8.365 -15.575 1.00 73.31 140 PHE A N 1
ATOM 1149 C CA . PHE A 1 140 ? 11.037 -8.529 -16.923 1.00 73.31 140 PHE A CA 1
ATOM 1150 C C . PHE A 1 140 ? 11.731 -7.631 -17.961 1.00 73.31 140 PHE A C 1
ATOM 1152 O O . PHE A 1 140 ? 11.562 -7.842 -19.161 1.00 73.31 140 PHE A O 1
ATOM 1159 N N . GLY A 1 141 ? 12.553 -6.679 -17.509 1.00 69.94 141 GLY A N 1
ATOM 1160 C CA . GLY A 1 141 ? 13.254 -5.720 -18.353 1.00 69.94 141 GLY A CA 1
ATOM 1161 C C . GLY A 1 141 ? 12.321 -4.728 -19.053 1.00 69.94 141 GLY A C 1
ATOM 1162 O O . GLY A 1 141 ? 11.121 -4.643 -18.787 1.00 69.94 141 GLY A O 1
ATOM 1163 N N . ASP A 1 142 ? 12.890 -3.960 -19.982 1.00 67.31 142 ASP A N 1
ATOM 1164 C CA . ASP A 1 142 ? 12.105 -3.162 -20.920 1.00 67.31 142 ASP A CA 1
ATOM 1165 C C . ASP A 1 142 ? 11.598 -4.072 -22.050 1.00 67.31 142 ASP A C 1
ATOM 1167 O O . ASP A 1 142 ? 12.353 -4.489 -22.933 1.00 67.31 142 ASP A O 1
ATOM 1171 N N . CYS A 1 143 ? 10.301 -4.391 -22.024 1.00 66.06 143 CYS A N 1
ATOM 1172 C CA . CYS A 1 143 ? 9.646 -5.166 -23.078 1.00 66.06 143 CYS A CA 1
ATOM 1173 C C . CYS A 1 143 ? 9.631 -4.439 -24.436 1.00 66.06 143 CYS A C 1
ATOM 1175 O O . CYS A 1 143 ? 9.257 -5.049 -25.441 1.00 66.06 143 CYS A O 1
ATOM 1177 N N . ASN A 1 144 ? 10.076 -3.178 -24.520 1.00 73.50 144 ASN A N 1
ATOM 1178 C CA . ASN A 1 144 ? 10.289 -2.463 -25.776 1.00 73.50 144 ASN A CA 1
ATOM 1179 C C . ASN A 1 144 ? 11.571 -2.910 -26.502 1.00 73.50 144 ASN A C 1
ATOM 1181 O O . ASN A 1 144 ? 12.378 -2.115 -26.991 1.00 73.50 144 ASN A O 1
ATOM 1185 N N . THR A 1 145 ? 11.745 -4.222 -26.625 1.00 75.81 145 THR A N 1
ATOM 1186 C CA . THR A 1 145 ? 12.829 -4.836 -27.398 1.00 75.81 145 THR A CA 1
ATOM 1187 C C . THR A 1 145 ? 12.819 -4.339 -28.845 1.00 75.81 145 THR A C 1
ATOM 1189 O O . THR A 1 145 ? 13.880 -4.125 -29.426 1.00 75.81 145 THR A O 1
ATOM 1192 N N . ALA A 1 146 ? 11.642 -4.052 -29.416 1.00 78.88 146 ALA A N 1
ATOM 1193 C CA . ALA A 1 146 ? 11.488 -3.514 -30.766 1.00 78.88 146 ALA A CA 1
ATOM 1194 C C . ALA A 1 146 ? 12.243 -2.189 -30.982 1.00 78.88 146 ALA A C 1
ATOM 1196 O O . ALA A 1 146 ? 12.902 -2.026 -32.013 1.00 78.88 146 ALA A O 1
ATOM 1197 N N . TYR A 1 147 ? 12.194 -1.263 -30.020 1.00 79.12 147 TYR A N 1
ATOM 1198 C CA . TYR A 1 147 ? 12.943 -0.007 -30.087 1.00 79.12 147 TYR A CA 1
ATOM 1199 C C . TYR A 1 147 ? 14.454 -0.249 -30.084 1.00 79.12 147 TYR A C 1
ATOM 1201 O O . TYR A 1 147 ? 15.161 0.259 -30.957 1.00 79.12 147 TYR A O 1
ATOM 1209 N N . PHE A 1 148 ? 14.956 -1.067 -29.154 1.00 82.31 148 PHE A N 1
ATOM 1210 C CA . PHE A 1 148 ? 16.389 -1.355 -29.062 1.00 82.31 148 PHE A CA 1
ATOM 1211 C C . PHE A 1 148 ? 16.903 -2.142 -30.266 1.00 82.31 148 PHE A C 1
ATOM 1213 O O . PHE A 1 148 ? 17.980 -1.832 -30.771 1.00 82.31 148 PHE A O 1
ATOM 1220 N N . HIS A 1 149 ? 16.119 -3.088 -30.788 1.00 85.31 149 HIS A N 1
ATOM 1221 C CA . HIS A 1 149 ? 16.444 -3.803 -32.019 1.00 85.31 149 HIS A CA 1
ATOM 1222 C C . HIS A 1 149 ? 16.485 -2.869 -33.223 1.00 85.31 149 HIS A C 1
ATOM 1224 O O . HIS A 1 149 ? 17.459 -2.903 -33.971 1.00 85.31 149 HIS A O 1
ATOM 1230 N N . ARG A 1 150 ? 15.490 -1.988 -33.392 1.00 86.88 150 ARG A N 1
ATOM 1231 C CA . ARG A 1 150 ? 15.509 -0.981 -34.461 1.00 86.88 150 ARG A CA 1
ATOM 1232 C C . ARG A 1 150 ? 16.729 -0.070 -34.333 1.00 86.88 150 ARG A C 1
ATOM 1234 O O . ARG A 1 150 ? 17.421 0.167 -35.317 1.00 86.88 150 ARG A O 1
ATOM 1241 N N . ARG A 1 151 ? 17.031 0.407 -33.123 1.00 85.94 151 ARG A N 1
ATOM 1242 C CA . ARG A 1 151 ? 18.193 1.266 -32.865 1.00 85.94 151 ARG A CA 1
ATOM 1243 C C . ARG A 1 151 ? 19.511 0.549 -33.168 1.00 85.94 151 ARG A C 1
ATOM 1245 O O . ARG A 1 151 ? 20.403 1.149 -33.762 1.00 85.94 151 ARG A O 1
ATOM 1252 N N . ALA A 1 152 ? 19.624 -0.728 -32.805 1.00 89.12 152 ALA A N 1
ATOM 1253 C CA . ALA A 1 152 ? 20.784 -1.560 -33.111 1.00 89.12 152 ALA A CA 1
ATOM 1254 C C . ALA A 1 152 ? 20.926 -1.824 -34.617 1.00 89.12 152 ALA A C 1
ATOM 1256 O O . ALA A 1 152 ? 22.030 -1.709 -35.136 1.00 89.12 152 ALA A O 1
ATOM 1257 N N . GLN A 1 153 ? 19.827 -2.097 -35.329 1.00 89.88 153 GLN A N 1
ATOM 1258 C CA . GLN A 1 153 ? 19.828 -2.256 -36.788 1.00 89.88 153 GLN A CA 1
ATOM 1259 C C . GLN A 1 153 ? 20.285 -0.977 -37.494 1.00 89.88 153 GLN A C 1
ATOM 1261 O O . GLN A 1 153 ? 21.181 -1.034 -38.330 1.00 89.88 153 GLN A O 1
ATOM 1266 N N . ILE A 1 154 ? 19.735 0.182 -37.113 1.00 90.38 154 ILE A N 1
ATOM 1267 C CA . ILE A 1 154 ? 20.149 1.479 -37.667 1.00 90.38 154 ILE A CA 1
ATOM 1268 C C . ILE A 1 154 ? 21.634 1.721 -37.394 1.00 90.38 154 ILE A C 1
ATOM 1270 O O . ILE A 1 154 ? 22.375 2.086 -38.302 1.00 90.38 154 ILE A O 1
ATOM 1274 N N . ARG A 1 155 ? 22.106 1.486 -36.164 1.00 89.19 155 ARG A N 1
ATOM 1275 C CA . ARG A 1 155 ? 23.528 1.628 -35.825 1.00 89.19 155 ARG A CA 1
ATOM 1276 C C . ARG A 1 155 ? 24.408 0.666 -36.627 1.00 89.19 155 ARG A C 1
ATOM 1278 O O . ARG A 1 155 ? 25.450 1.088 -37.104 1.00 89.19 155 ARG A O 1
ATOM 1285 N N . SER A 1 156 ? 23.987 -0.585 -36.810 1.00 86.00 156 SER A N 1
ATOM 1286 C CA . SER A 1 156 ? 24.719 -1.577 -37.607 1.00 86.00 156 SER A CA 1
ATOM 1287 C C . SER A 1 156 ? 24.817 -1.173 -39.076 1.00 86.00 156 SER A C 1
ATOM 1289 O O . SER A 1 156 ? 25.857 -1.384 -39.687 1.00 86.00 156 SER A O 1
ATOM 1291 N N . ALA A 1 157 ? 23.756 -0.587 -39.633 1.00 87.56 157 ALA A N 1
ATOM 1292 C CA . ALA A 1 157 ? 23.745 -0.108 -41.011 1.00 87.56 157 ALA A CA 1
ATOM 1293 C C . ALA A 1 157 ? 24.559 1.184 -41.191 1.00 87.56 157 ALA A C 1
ATOM 1295 O O . ALA A 1 157 ? 25.193 1.379 -42.217 1.00 87.56 157 ALA A O 1
ATOM 1296 N N . THR A 1 158 ? 24.548 2.077 -40.197 1.00 89.38 158 THR A N 1
ATOM 1297 C CA . THR A 1 158 ? 25.196 3.401 -40.294 1.00 89.38 158 THR A CA 1
ATOM 1298 C C . THR A 1 158 ? 26.652 3.412 -39.836 1.00 89.38 158 THR A C 1
ATOM 1300 O O . THR A 1 158 ? 27.412 4.291 -40.231 1.00 89.38 158 THR A O 1
ATOM 1303 N N . LYS A 1 159 ? 27.052 2.473 -38.976 1.00 84.00 159 LYS A N 1
ATOM 1304 C CA . LYS A 1 159 ? 28.406 2.352 -38.416 1.00 84.00 159 LYS A CA 1
ATOM 1305 C C . LYS A 1 159 ? 29.033 1.014 -38.803 1.00 84.00 159 LYS A C 1
ATOM 1307 O O . LYS A 1 159 ? 29.670 0.370 -37.973 1.00 84.00 159 LYS A O 1
ATOM 1312 N N . SER A 1 160 ? 28.830 0.585 -40.048 1.00 80.00 160 SER A N 1
ATOM 1313 C CA . SER A 1 160 ? 29.527 -0.582 -40.579 1.00 80.00 160 SER A CA 1
ATOM 1314 C C . SER A 1 160 ? 31.014 -0.260 -40.704 1.00 80.00 160 SER A C 1
ATOM 1316 O O . SER A 1 160 ? 31.394 0.697 -41.381 1.00 80.00 160 SER A O 1
ATOM 1318 N N . ILE A 1 161 ? 31.856 -1.051 -40.047 1.00 79.06 161 ILE A N 1
ATOM 1319 C CA . ILE A 1 161 ? 33.303 -0.973 -40.230 1.00 79.06 161 ILE A CA 1
ATOM 1320 C C . ILE A 1 161 ? 33.593 -1.568 -41.607 1.00 79.06 161 ILE A C 1
ATOM 1322 O O . ILE A 1 161 ? 33.397 -2.760 -41.810 1.00 79.06 161 ILE A O 1
ATOM 1326 N N . ALA A 1 162 ? 33.980 -0.719 -42.558 1.00 76.25 162 ALA A N 1
ATOM 1327 C CA . ALA A 1 162 ? 34.248 -1.145 -43.930 1.00 76.25 162 ALA A CA 1
ATOM 1328 C C . ALA A 1 162 ? 35.649 -1.755 -44.094 1.00 76.25 162 ALA A C 1
ATOM 1330 O O . ALA A 1 162 ? 35.834 -2.641 -44.916 1.00 76.25 162 ALA A O 1
ATOM 1331 N N . LEU A 1 163 ? 36.632 -1.273 -43.328 1.00 74.06 163 LEU A N 1
ATOM 1332 C CA . LEU A 1 163 ? 38.011 -1.750 -43.363 1.00 74.06 163 LEU A CA 1
ATOM 1333 C C . LEU A 1 163 ? 38.613 -1.707 -41.962 1.00 74.06 163 LEU A C 1
ATOM 1335 O O . LEU A 1 163 ? 38.437 -0.719 -41.242 1.00 74.06 163 LEU A O 1
ATOM 1339 N N . LEU A 1 164 ? 39.394 -2.731 -41.623 1.00 75.75 164 LEU A N 1
ATO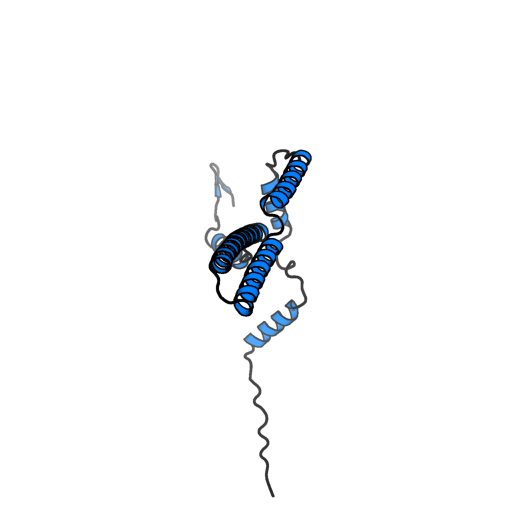M 1340 C CA . LEU A 1 164 ? 40.234 -2.736 -40.433 1.00 75.75 164 LEU A CA 1
ATOM 1341 C C . LEU A 1 164 ? 41.703 -2.738 -40.875 1.00 75.75 164 LEU A C 1
ATOM 1343 O O . LEU A 1 164 ? 42.159 -3.643 -41.571 1.00 75.75 164 LEU A O 1
ATOM 1347 N N . ARG A 1 165 ? 42.441 -1.677 -40.534 1.00 76.50 165 ARG A N 1
ATOM 1348 C CA . ARG A 1 165 ? 43.868 -1.555 -40.865 1.00 76.50 165 ARG A CA 1
ATOM 1349 C C . ARG A 1 165 ? 44.713 -2.026 -39.690 1.00 76.50 165 ARG A C 1
ATOM 1351 O O . ARG A 1 165 ? 44.529 -1.537 -38.579 1.00 76.50 165 ARG A O 1
ATOM 1358 N N . HIS A 1 166 ? 45.651 -2.927 -39.961 1.00 79.88 166 HIS A N 1
ATOM 1359 C CA . HIS A 1 166 ? 46.708 -3.314 -39.032 1.00 79.88 166 HIS A CA 1
ATOM 1360 C C . HIS A 1 166 ? 48.083 -3.066 -39.681 1.00 79.88 166 HIS A C 1
ATOM 1362 O O . HIS A 1 166 ? 48.161 -2.880 -40.894 1.00 79.88 166 HIS A O 1
ATOM 1368 N N . GLU A 1 167 ? 49.155 -3.021 -38.885 1.00 76.94 167 GLU A N 1
ATOM 1369 C CA . GLU A 1 167 ? 50.475 -2.440 -39.203 1.00 76.94 167 GLU A CA 1
ATOM 1370 C C . GLU A 1 167 ? 51.212 -3.072 -40.402 1.00 76.94 167 GLU A C 1
ATOM 1372 O O . GLU A 1 167 ? 52.248 -2.565 -40.817 1.00 76.94 167 GLU A O 1
ATOM 1377 N N . GLY A 1 168 ? 50.661 -4.122 -41.015 1.00 70.88 168 GLY A N 1
ATOM 1378 C CA . GLY A 1 168 ? 51.181 -4.733 -42.242 1.00 70.88 168 GLY A CA 1
ATOM 1379 C C . GLY A 1 168 ? 50.151 -4.972 -43.349 1.00 70.88 168 GLY A C 1
ATOM 1380 O O . GLY A 1 168 ? 50.490 -5.599 -44.348 1.00 70.88 168 GLY A O 1
ATOM 1381 N N . GLY A 1 169 ? 48.899 -4.517 -43.215 1.00 67.88 169 GLY A N 1
ATOM 1382 C CA . GLY A 1 169 ? 47.887 -4.760 -44.246 1.00 67.88 169 GLY A CA 1
ATOM 1383 C C . GLY A 1 169 ? 46.441 -4.489 -43.838 1.00 67.88 169 GLY A C 1
ATOM 1384 O O . GLY A 1 169 ? 46.108 -4.251 -42.675 1.00 67.88 169 GLY A O 1
ATOM 1385 N N . VAL A 1 170 ? 45.565 -4.513 -44.844 1.00 72.62 170 VAL A N 1
ATOM 1386 C CA . VAL A 1 170 ? 44.113 -4.400 -44.677 1.00 72.62 170 VAL A CA 1
ATOM 1387 C C . VAL A 1 170 ? 43.537 -5.782 -44.389 1.00 72.62 170 VAL A C 1
ATOM 1389 O O . VAL A 1 170 ? 43.696 -6.696 -45.194 1.00 72.62 170 VAL A O 1
ATOM 1392 N N . ILE A 1 171 ? 42.838 -5.911 -43.265 1.00 67.06 171 ILE A N 1
ATOM 1393 C CA . ILE A 1 171 ? 42.023 -7.082 -42.944 1.00 67.06 171 ILE A CA 1
ATOM 1394 C C . ILE A 1 171 ? 40.601 -6.745 -43.408 1.00 67.06 171 ILE A C 1
ATOM 1396 O O . ILE A 1 171 ? 40.031 -5.740 -42.967 1.00 67.06 171 ILE A O 1
ATOM 1400 N N . THR A 1 172 ? 40.085 -7.528 -44.360 1.00 55.69 172 THR A N 1
ATOM 1401 C CA . THR A 1 172 ? 38.732 -7.372 -44.929 1.00 55.69 172 THR A CA 1
ATOM 1402 C C . THR A 1 172 ? 37.779 -8.346 -44.258 1.00 55.69 172 THR A C 1
ATOM 1404 O O . THR A 1 172 ? 38.218 -9.494 -44.020 1.00 55.69 172 THR A O 1
#

Foldseek 3Di:
DDDDDDDDDDDDDDDPVVVVVVVVVVVPPPDDPPPPDDDVVVVVVVVVVVPPDDDPDDPVVVVVVVVVVVVCCCVVCNPLVVQLVVLVVQLVVLVVCCVVVNDDPVSVVSNVVSVVSNVVSVVVVVVVVVVVVVVVCVVVDPPVVVVVVVVVVVCCVVVPPPWDDDPPDIDD

Secondary structure (DSSP, 8-state):
-------PPPPP---HHHHHHHHHHHTTTTS-TTTTS--HHHHHHHHHHHHTT-----HHHHHHHHHHHHHHHHHHH--HHHHHHHHHHHHHHHHHHHHHH---HHHHHHHHHHHHHHHHHHHHHHHHHHHHHHHHHHHH--S-HHHHHHHHHHHHHHS----EEETTEEE-